Protein AF-A0A521E7H3-F1 (afdb_monomer)

N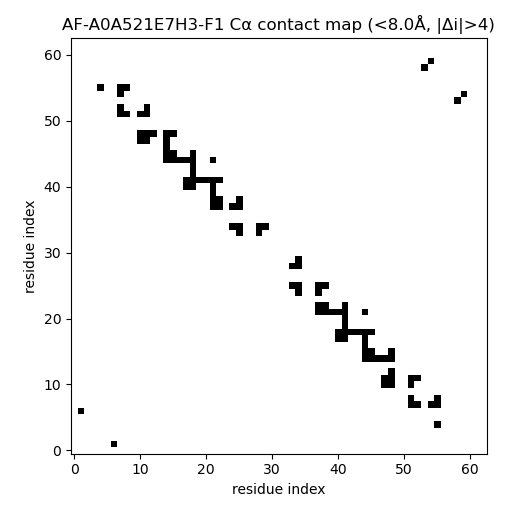earest PDB structures (foldseek):
  7s5c-assembly1_G  TM=8.884E-01  e=3.413E+00  Myxococcus xanthus
  7s5k-assembly1_F  TM=8.754E-01  e=5.726E+00  Myxococcus xanthus
  1jkv-assembly1_C  TM=8.875E-01  e=6.064E+00  Lactiplantibacillus plantarum
  5ffc-assembly1_A  TM=8.581E-01  e=6.423E+00  Synechocystis sp. PCC 6803

Organism: NCBI:txid543615

Sequence (63 aa):
METKTDKQVMLLAVGVVLGLIGTFSRFIVDSSLSSTIANIILVAGVVVSCIAVNGIITPNEKQ

pLDDT: mean 75.12, std 11.09, range [43.28, 88.38]

Radius of gyration: 14.6 Å; Cα contacts (8 Å, |Δi|>4): 56; chains: 1; bounding box: 31×16×42 Å

Solvent-accessible surface area (backbone atoms only — not comparable to full-atom values): 3374 Å² total; per-residue (Å²): 131,87,51,74,64,58,58,35,53,50,46,27,51,52,14,51,52,40,26,49,51,16,55,53,46,41,78,73,39,91,46,73,71,50,37,52,52,19,49,52,42,25,52,51,13,50,53,45,26,52,53,24,48,48,51,66,77,50,62,70,95,76,131

Mean predicted aligned error: 8.24 Å

Secondary structure (DSSP, 8-state):
---HHHHHHHHHHHHHHHHHHHHHHHHH---HHHHHHHHHHHHHHHHHHHHHHHHHHS--S--

Foldseek 3Di:
DCDPLNVLVVQLVVLVVQLVCLVVQCVVDPDPVSVVVSVVSNVSSVVSNVVSVCCNVCVPPDD

Structure (mmCIF, N/CA/C/O backbone):
data_AF-A0A521E7H3-F1
#
_entry.id   AF-A0A521E7H3-F1
#
loop_
_atom_site.group_PDB
_atom_site.id
_atom_site.type_symbol
_atom_site.label_atom_id
_atom_site.label_alt_id
_atom_site.label_comp_id
_atom_site.label_asym_id
_atom_site.label_entity_id
_atom_site.label_seq_id
_atom_site.pdbx_PDB_ins_code
_atom_site.Cartn_x
_atom_site.Cartn_y
_atom_site.Cartn_z
_atom_site.occupancy
_atom_site.B_iso_or_equiv
_atom_site.auth_seq_id
_atom_site.auth_comp_id
_atom_site.auth_asym_id
_atom_site.auth_atom_id
_atom_site.pdbx_PDB_model_num
ATOM 1 N N . MET A 1 1 ? -5.866 11.828 24.868 1.00 45.53 1 MET A N 1
ATOM 2 C CA . MET A 1 1 ? -6.548 10.613 24.378 1.00 45.53 1 MET A CA 1
ATOM 3 C C . MET A 1 1 ? -6.574 10.720 22.865 1.00 45.53 1 MET A C 1
ATOM 5 O O . MET A 1 1 ? -7.264 11.598 22.378 1.00 45.53 1 MET A O 1
ATOM 9 N N . GLU A 1 2 ? -5.775 9.935 22.138 1.00 52.88 2 GLU A N 1
ATOM 10 C CA . GLU A 1 2 ? -5.939 9.829 20.679 1.00 52.88 2 GLU A CA 1
ATOM 11 C C . GLU A 1 2 ? -7.243 9.089 20.401 1.00 52.88 2 GLU A C 1
ATOM 13 O O . GLU A 1 2 ? -7.437 7.956 20.859 1.00 52.88 2 GLU A O 1
ATOM 18 N N . THR A 1 3 ? -8.154 9.745 19.697 1.00 60.22 3 THR A N 1
ATOM 19 C CA . THR A 1 3 ? -9.451 9.183 19.346 1.00 60.22 3 THR A CA 1
ATOM 20 C C . THR A 1 3 ? -9.236 8.097 18.290 1.00 60.22 3 THR A C 1
ATOM 22 O O . THR A 1 3 ? -8.375 8.216 17.422 1.00 60.22 3 THR A O 1
ATOM 25 N N . LYS A 1 4 ? -9.995 6.995 18.340 1.00 66.38 4 LYS A N 1
ATOM 26 C CA . LYS A 1 4 ? -9.879 5.888 17.362 1.00 66.38 4 LYS A CA 1
ATOM 27 C C . LYS A 1 4 ? -9.982 6.383 15.910 1.00 66.38 4 LYS A C 1
ATOM 29 O O . LYS A 1 4 ? -9.317 5.843 15.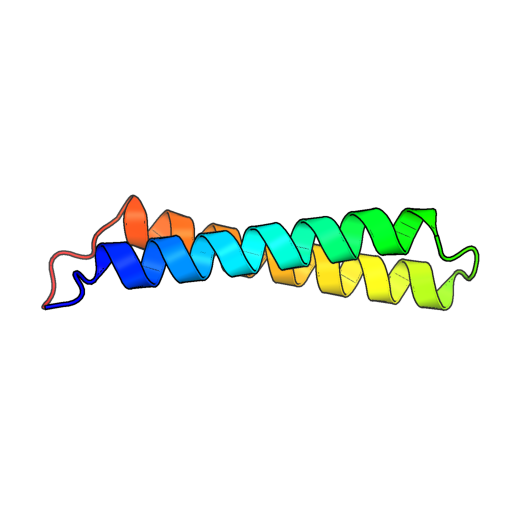029 1.00 66.38 4 LYS A O 1
ATOM 34 N N . THR A 1 5 ? -10.748 7.450 15.702 1.00 70.88 5 THR A N 1
ATOM 35 C CA . THR A 1 5 ? -10.865 8.186 14.442 1.00 70.88 5 THR A CA 1
ATOM 36 C C . THR A 1 5 ? -9.533 8.777 13.976 1.00 70.88 5 THR A C 1
ATOM 38 O O . THR A 1 5 ? -9.199 8.612 12.810 1.00 70.88 5 THR A O 1
ATOM 41 N N . ASP A 1 6 ? -8.722 9.374 14.859 1.00 76.44 6 ASP A N 1
ATOM 42 C CA . ASP A 1 6 ? -7.411 9.943 14.497 1.00 76.44 6 ASP A CA 1
ATOM 43 C C . ASP A 1 6 ? -6.479 8.872 13.926 1.00 76.44 6 ASP A C 1
ATOM 45 O O . ASP A 1 6 ? -5.824 9.079 12.906 1.00 76.44 6 ASP A O 1
ATOM 49 N N . LYS A 1 7 ? -6.485 7.678 14.530 1.00 75.69 7 LYS A N 1
ATOM 50 C CA . LYS A 1 7 ? -5.679 6.544 14.059 1.00 75.69 7 LYS A CA 1
ATOM 51 C C . LYS A 1 7 ? -6.130 6.049 12.691 1.00 75.69 7 LYS A C 1
ATOM 53 O O . LYS A 1 7 ? -5.286 5.725 11.864 1.00 75.69 7 LYS A O 1
ATOM 58 N N . GLN A 1 8 ? -7.435 6.000 12.432 1.00 77.19 8 GLN A N 1
ATOM 59 C CA . GLN A 1 8 ? -7.958 5.593 11.125 1.00 77.19 8 GLN A CA 1
ATOM 60 C C . GLN A 1 8 ? -7.723 6.652 10.046 1.00 77.19 8 GLN A C 1
ATOM 62 O O . GLN A 1 8 ? -7.383 6.300 8.920 1.00 77.19 8 GLN A O 1
ATOM 67 N N . VAL A 1 9 ? -7.838 7.936 10.387 1.00 80.44 9 VAL A N 1
ATOM 68 C CA . VAL A 1 9 ? -7.509 9.051 9.489 1.00 80.44 9 VAL A CA 1
ATOM 69 C C . VAL A 1 9 ? -6.013 9.055 9.164 1.00 80.44 9 VAL A C 1
ATOM 71 O O . VAL A 1 9 ? -5.638 9.228 8.007 1.00 80.44 9 VAL A O 1
ATOM 74 N N . MET A 1 10 ? -5.150 8.772 10.143 1.00 81.94 10 MET A N 1
ATOM 75 C CA . MET A 1 10 ? -3.715 8.588 9.919 1.00 81.94 10 MET A CA 1
ATOM 76 C C . MET A 1 10 ? -3.434 7.390 8.997 1.00 81.94 10 MET A C 1
ATOM 78 O O . MET A 1 10 ? -2.632 7.498 8.072 1.00 81.94 10 MET A O 1
ATOM 82 N N . LEU A 1 11 ? -4.127 6.264 9.195 1.00 81.56 11 LEU A N 1
ATOM 83 C CA . LEU A 1 11 ? -4.012 5.071 8.346 1.00 81.56 11 LEU A CA 1
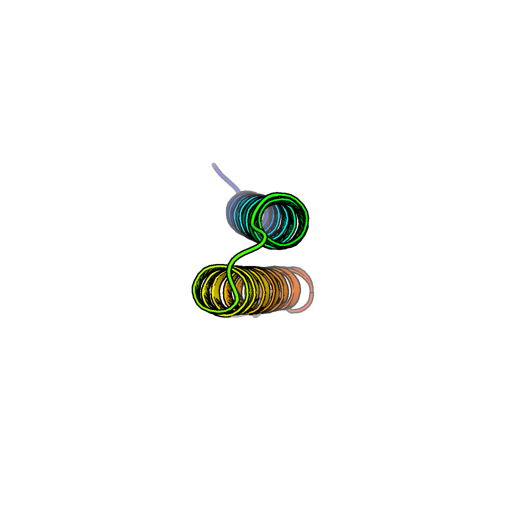ATOM 84 C C . LEU A 1 11 ? -4.476 5.348 6.906 1.00 81.56 11 LEU A C 1
ATOM 86 O O . LEU A 1 11 ? -3.825 4.931 5.948 1.00 81.56 11 LEU A O 1
ATOM 90 N N . LEU A 1 12 ? -5.558 6.115 6.754 1.00 83.06 12 LEU A N 1
ATOM 91 C CA . LEU A 1 12 ? -6.050 6.590 5.465 1.00 83.06 12 LEU A CA 1
ATOM 92 C C . LEU A 1 12 ? -5.012 7.477 4.769 1.00 83.06 12 LEU A C 1
ATOM 94 O O . LEU A 1 12 ? -4.725 7.260 3.592 1.00 83.06 12 LEU A O 1
ATOM 98 N N . ALA A 1 13 ? -4.415 8.429 5.491 1.00 86.12 13 ALA A N 1
ATOM 99 C CA . ALA A 1 13 ? -3.380 9.310 4.958 1.00 86.12 13 ALA A CA 1
ATOM 100 C C . ALA A 1 13 ? -2.158 8.519 4.459 1.00 86.12 13 ALA A C 1
ATOM 102 O O . ALA A 1 13 ? -1.673 8.772 3.357 1.00 86.12 13 ALA A O 1
ATOM 103 N N . VAL A 1 14 ? -1.707 7.510 5.213 1.00 87.12 14 VAL A N 1
ATOM 104 C CA . VAL A 1 14 ? -0.613 6.617 4.792 1.00 87.12 14 VAL A CA 1
ATOM 105 C C . VAL A 1 14 ? -0.981 5.841 3.523 1.00 87.12 14 VAL A C 1
ATOM 107 O O . VAL A 1 14 ? -0.170 5.770 2.599 1.00 87.12 14 VAL A O 1
ATOM 110 N N . GLY A 1 15 ? -2.204 5.306 3.439 1.00 82.62 15 GLY A N 1
ATOM 111 C CA . GLY A 1 15 ? -2.691 4.608 2.243 1.00 82.62 15 GLY A CA 1
ATOM 112 C C . GLY A 1 15 ? -2.713 5.504 1.000 1.00 82.62 15 GLY A C 1
ATOM 113 O O . GLY A 1 15 ? -2.240 5.101 -0.064 1.00 82.62 15 GLY A O 1
ATOM 114 N N . VAL A 1 16 ? -3.164 6.754 1.150 1.00 86.56 16 VAL A N 1
ATOM 115 C CA . VAL A 1 16 ? -3.172 7.748 0.064 1.00 86.56 16 VAL A CA 1
ATOM 116 C C . VAL A 1 16 ? -1.750 8.076 -0.393 1.00 86.56 16 VAL A C 1
ATOM 118 O O . VAL A 1 16 ? -1.487 8.086 -1.594 1.00 86.56 16 VAL A O 1
ATOM 121 N N . VAL A 1 17 ? -0.814 8.290 0.536 1.00 88.31 17 VAL A N 1
ATOM 122 C CA . VAL A 1 17 ? 0.594 8.561 0.199 1.00 88.31 17 VAL A CA 1
ATOM 123 C C . VAL A 1 17 ? 1.224 7.376 -0.536 1.00 88.31 17 VAL A C 1
ATOM 125 O O . VAL A 1 17 ? 1.887 7.578 -1.551 1.00 88.31 17 VAL A O 1
ATOM 128 N N . LEU A 1 18 ? 0.973 6.139 -0.097 1.00 84.75 18 LEU A N 1
ATOM 129 C CA . LEU A 1 18 ? 1.444 4.937 -0.796 1.00 84.75 18 LEU A CA 1
ATOM 130 C C . LEU A 1 18 ? 0.847 4.804 -2.203 1.00 84.75 18 LEU A C 1
ATOM 132 O O . LEU A 1 18 ? 1.573 4.482 -3.144 1.00 84.75 18 LEU A O 1
ATOM 136 N N . GLY A 1 19 ? -0.445 5.099 -2.369 1.00 81.25 19 GLY A N 1
ATOM 137 C CA . GLY A 1 19 ? -1.097 5.124 -3.679 1.00 81.25 19 GLY A CA 1
ATOM 138 C C . GLY A 1 19 ? -0.507 6.191 -4.606 1.00 81.25 19 GLY A C 1
ATOM 139 O O . GLY A 1 19 ? -0.247 5.925 -5.780 1.00 81.25 19 GLY A O 1
ATOM 140 N N . LEU A 1 20 ? -0.216 7.383 -4.079 1.00 84.12 20 LEU A N 1
ATOM 141 C CA . LEU A 1 20 ? 0.447 8.445 -4.835 1.00 84.12 20 LEU A CA 1
ATOM 142 C C . LEU A 1 20 ? 1.863 8.033 -5.247 1.00 84.12 20 LEU A C 1
ATOM 144 O O . LEU A 1 20 ? 2.205 8.172 -6.417 1.00 84.12 20 LEU A O 1
ATOM 148 N N . ILE A 1 21 ? 2.656 7.457 -4.340 1.00 84.50 21 ILE A N 1
ATOM 149 C CA . ILE A 1 21 ? 4.001 6.953 -4.654 1.00 84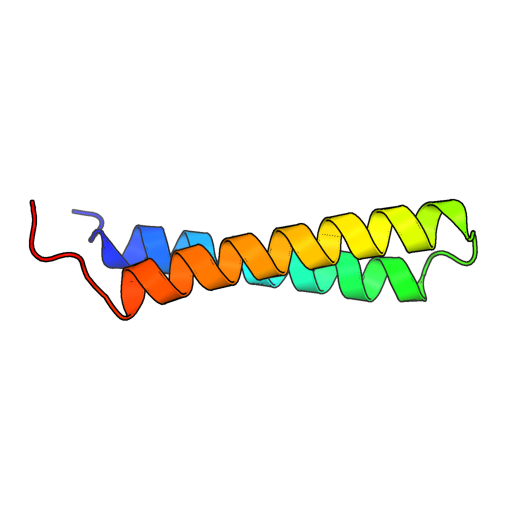.50 21 ILE A CA 1
ATOM 150 C C . ILE A 1 21 ? 3.930 5.882 -5.745 1.00 84.50 21 ILE A C 1
ATOM 152 O O . ILE A 1 21 ? 4.638 5.995 -6.739 1.00 84.50 21 ILE A O 1
ATOM 156 N N . GLY A 1 22 ? 3.034 4.896 -5.626 1.00 79.06 22 GLY A N 1
ATOM 157 C CA . GLY A 1 22 ? 2.834 3.875 -6.661 1.00 79.06 22 GLY A CA 1
ATOM 158 C C . GLY A 1 22 ? 2.448 4.4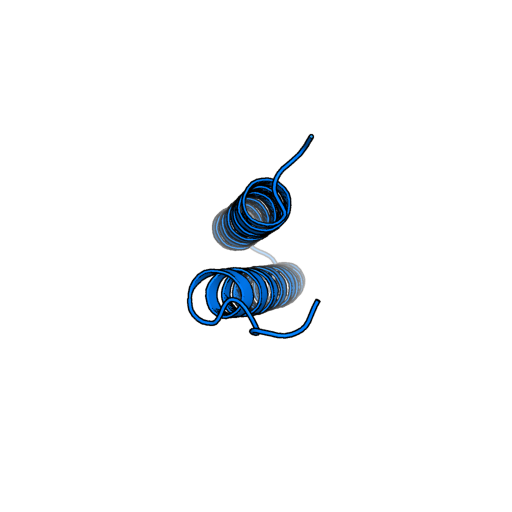74 -8.019 1.00 79.06 22 GLY A C 1
ATOM 159 O O . GLY A 1 22 ? 2.983 4.069 -9.052 1.00 79.06 22 GLY A O 1
ATOM 160 N N . THR A 1 23 ? 1.583 5.495 -8.018 1.00 79.12 23 THR A N 1
ATOM 161 C CA . THR A 1 23 ? 1.175 6.216 -9.235 1.00 79.12 23 THR A CA 1
ATOM 162 C C . THR A 1 23 ? 2.355 6.953 -9.866 1.00 79.12 23 THR A C 1
ATOM 164 O O . THR A 1 23 ? 2.605 6.797 -11.056 1.00 79.12 23 THR A O 1
ATOM 167 N N . PHE A 1 24 ? 3.114 7.722 -9.082 1.00 80.12 24 PHE A N 1
ATOM 168 C CA . PHE A 1 24 ? 4.263 8.491 -9.569 1.00 80.12 24 PHE A CA 1
ATOM 169 C C . PHE A 1 24 ? 5.423 7.594 -10.013 1.00 80.12 24 PHE A C 1
ATOM 171 O O . PHE A 1 24 ? 6.017 7.838 -11.062 1.00 80.12 24 PHE A O 1
ATOM 178 N N . SER A 1 25 ? 5.714 6.515 -9.283 1.00 73.94 25 SER A N 1
ATOM 179 C CA . SER A 1 25 ? 6.735 5.536 -9.668 1.00 73.94 25 SER A CA 1
ATOM 180 C C . SER A 1 25 ? 6.432 4.886 -11.017 1.00 73.94 25 SER A C 1
ATOM 182 O O . SER A 1 25 ? 7.357 4.617 -11.777 1.00 73.94 25 SER A O 1
ATOM 184 N N . ARG A 1 26 ? 5.154 4.701 -11.371 1.00 71.88 26 ARG A N 1
ATOM 185 C CA . ARG A 1 26 ? 4.770 4.192 -12.694 1.00 71.88 26 ARG 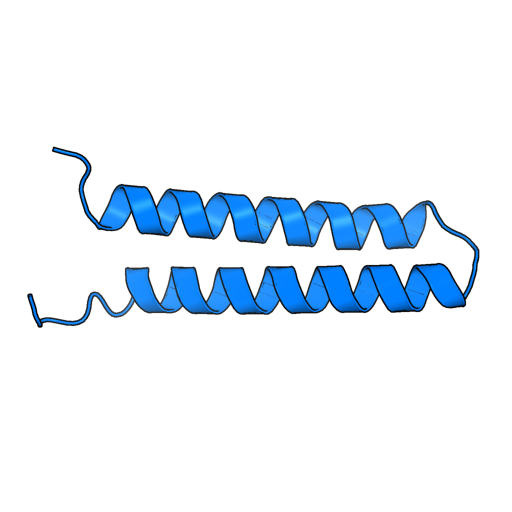A CA 1
ATOM 186 C C . ARG A 1 26 ? 5.157 5.135 -13.839 1.00 71.88 26 ARG A C 1
ATOM 188 O O . ARG A 1 26 ? 5.446 4.648 -14.925 1.00 71.88 26 ARG A O 1
ATOM 195 N N . PHE A 1 27 ? 5.158 6.450 -13.618 1.00 71.56 27 PHE A N 1
ATOM 196 C CA . PHE A 1 27 ? 5.537 7.433 -14.643 1.00 71.56 27 PHE A CA 1
ATOM 197 C C . PHE A 1 27 ? 7.050 7.637 -14.756 1.00 71.56 27 PHE A C 1
ATOM 199 O O . PHE A 1 27 ? 7.524 8.062 -15.803 1.00 71.56 27 PHE A O 1
ATOM 206 N N . ILE A 1 28 ? 7.800 7.358 -13.687 1.00 70.06 28 ILE A N 1
ATOM 207 C CA . ILE A 1 28 ? 9.252 7.578 -13.644 1.00 70.06 28 ILE A CA 1
ATOM 208 C C . ILE A 1 28 ? 10.020 6.350 -14.151 1.00 70.06 28 ILE A C 1
ATOM 210 O O . ILE A 1 28 ? 11.137 6.497 -14.643 1.00 70.06 28 ILE A O 1
ATOM 214 N N . VAL A 1 29 ? 9.454 5.140 -14.038 1.00 66.38 29 VAL A N 1
ATOM 215 C CA . VAL A 1 29 ? 10.188 3.913 -14.365 1.00 66.38 29 VAL A CA 1
ATOM 216 C C . VAL A 1 29 ? 9.707 3.264 -15.665 1.00 66.38 29 VAL A C 1
ATOM 218 O O . VAL A 1 29 ? 8.649 2.644 -15.721 1.00 66.38 29 VAL A O 1
ATOM 221 N N . ASP A 1 30 ? 10.557 3.343 -16.691 1.00 64.25 30 ASP A N 1
ATOM 222 C CA . ASP A 1 30 ? 10.334 2.841 -18.061 1.00 64.25 30 ASP A CA 1
ATOM 223 C C . ASP A 1 30 ? 10.446 1.303 -18.198 1.00 64.25 30 ASP A C 1
ATOM 225 O O . ASP A 1 30 ? 10.189 0.712 -19.242 1.00 64.25 30 ASP A O 1
ATOM 229 N N . SER A 1 31 ? 10.845 0.604 -17.132 1.00 69.06 31 SER A N 1
ATOM 230 C CA . SER A 1 31 ? 11.036 -0.851 -17.159 1.00 69.06 31 SER A CA 1
ATOM 231 C C . SER A 1 31 ? 9.742 -1.602 -16.832 1.00 69.06 31 SER A C 1
ATOM 233 O O . SER A 1 31 ? 9.143 -1.408 -15.774 1.00 69.06 31 SER A O 1
ATOM 235 N N . SER A 1 32 ? 9.351 -2.546 -17.689 1.00 65.06 32 SER A N 1
ATOM 236 C CA . SER A 1 32 ? 8.137 -3.377 -17.570 1.00 65.06 32 SER A CA 1
ATOM 237 C C . SER A 1 32 ? 8.021 -4.152 -16.241 1.00 65.06 32 SER A C 1
ATOM 239 O O . SER A 1 32 ? 6.928 -4.277 -15.681 1.00 65.06 32 SER A O 1
ATOM 241 N N . LEU A 1 33 ? 9.146 -4.591 -15.666 1.00 62.88 33 LEU A N 1
ATOM 242 C CA . LEU A 1 33 ? 9.210 -5.175 -14.315 1.00 62.88 33 LEU A CA 1
ATOM 243 C C . LEU A 1 33 ? 8.866 -4.161 -13.214 1.00 62.88 33 LEU A C 1
ATOM 245 O O . LEU A 1 33 ? 8.137 -4.477 -12.276 1.00 62.88 33 LEU A O 1
ATOM 249 N N . SER A 1 34 ? 9.343 -2.926 -13.342 1.00 65.19 34 SER A N 1
ATOM 250 C CA . SER A 1 34 ? 9.065 -1.875 -12.364 1.00 65.19 34 SER A CA 1
ATOM 251 C C . SER A 1 34 ? 7.640 -1.339 -12.478 1.00 65.19 34 SER A C 1
ATOM 253 O O . SER A 1 34 ? 7.012 -1.072 -11.459 1.00 65.19 34 SER A O 1
ATOM 255 N N . SER A 1 35 ? 7.074 -1.298 -13.687 1.00 67.75 35 SER A N 1
ATOM 256 C CA . SER A 1 35 ? 5.654 -0.992 -13.902 1.00 67.75 35 SER A CA 1
ATOM 257 C C . SER A 1 35 ? 4.734 -1.989 -13.177 1.00 67.75 35 SER A C 1
ATOM 259 O O . SER A 1 35 ? 3.735 -1.605 -12.566 1.00 67.75 35 SER A O 1
ATOM 261 N N . THR A 1 36 ? 5.118 -3.271 -13.160 1.00 77.50 36 THR A N 1
ATOM 262 C CA . THR A 1 36 ? 4.394 -4.322 -12.426 1.00 77.50 36 THR A CA 1
ATOM 263 C C . THR A 1 36 ? 4.472 -4.101 -10.914 1.00 77.50 36 THR A C 1
ATOM 265 O O . THR A 1 36 ? 3.453 -4.149 -10.228 1.00 77.50 36 THR A O 1
ATOM 268 N N . ILE A 1 37 ? 5.662 -3.791 -10.392 1.00 79.81 37 ILE A N 1
ATOM 269 C CA . ILE A 1 37 ? 5.875 -3.506 -8.964 1.00 79.81 37 ILE A CA 1
ATOM 270 C C . ILE A 1 37 ? 5.118 -2.240 -8.536 1.00 79.81 37 ILE A C 1
ATOM 272 O O . ILE A 1 37 ? 4.457 -2.240 -7.500 1.00 79.81 37 ILE A O 1
ATOM 276 N N . ALA A 1 38 ? 5.144 -1.188 -9.355 1.00 77.44 38 ALA A N 1
ATOM 277 C CA . ALA A 1 38 ? 4.401 0.045 -9.114 1.00 77.44 38 ALA A CA 1
ATOM 278 C C . ALA A 1 38 ? 2.887 -0.209 -9.048 1.00 77.44 38 ALA A C 1
ATOM 280 O O . ALA A 1 38 ? 2.221 0.310 -8.154 1.00 77.44 38 ALA A O 1
ATOM 281 N N . ASN A 1 39 ? 2.346 -1.070 -9.918 1.00 79.81 39 ASN A N 1
ATOM 282 C CA . ASN A 1 39 ? 0.944 -1.486 -9.842 1.00 79.81 39 ASN A CA 1
ATOM 283 C C . ASN A 1 39 ? 0.629 -2.282 -8.568 1.00 79.81 39 ASN A C 1
ATOM 285 O O . ASN A 1 39 ? -0.433 -2.079 -7.989 1.00 79.81 39 ASN A O 1
ATOM 289 N N . ILE A 1 40 ? 1.520 -3.163 -8.103 1.00 84.19 40 ILE A N 1
ATOM 290 C CA . ILE A 1 40 ? 1.309 -3.903 -6.846 1.00 84.19 40 ILE A CA 1
ATOM 291 C C . ILE A 1 40 ? 1.256 -2.934 -5.658 1.00 84.19 40 ILE A C 1
ATOM 293 O O . ILE A 1 40 ? 0.359 -3.034 -4.822 1.00 84.19 40 ILE A O 1
ATOM 297 N N . ILE A 1 41 ? 2.173 -1.962 -5.613 1.00 83.12 41 ILE A N 1
ATOM 298 C CA . ILE A 1 41 ? 2.201 -0.914 -4.581 1.00 83.12 41 ILE A CA 1
ATOM 299 C C . ILE A 1 41 ? 0.935 -0.053 -4.650 1.00 83.12 41 ILE A C 1
ATOM 301 O O . ILE A 1 41 ? 0.329 0.232 -3.618 1.00 83.12 41 ILE A O 1
ATOM 305 N N . LEU A 1 42 ? 0.497 0.309 -5.859 1.00 82.19 42 LEU A N 1
ATOM 306 C CA . LEU A 1 42 ? -0.740 1.052 -6.085 1.00 82.19 42 LEU A CA 1
ATOM 307 C C . LEU A 1 42 ? -1.953 0.295 -5.529 1.00 82.19 42 LEU A C 1
ATOM 309 O O . LEU A 1 42 ? -2.731 0.850 -4.757 1.00 82.19 42 LEU A O 1
ATOM 313 N N . VAL A 1 43 ? -2.095 -0.982 -5.892 1.00 86.31 43 VAL A N 1
ATOM 314 C CA . VAL A 1 43 ? -3.202 -1.834 -5.440 1.00 86.31 43 VAL A CA 1
ATOM 315 C C . VAL A 1 43 ? -3.171 -1.997 -3.921 1.00 86.31 43 VAL A C 1
ATOM 317 O O . VAL A 1 43 ? -4.209 -1.863 -3.279 1.00 86.31 43 VAL A O 1
ATOM 320 N N . ALA A 1 44 ? -1.995 -2.211 -3.327 1.00 84.56 44 ALA A N 1
ATOM 321 C CA . ALA A 1 44 ? -1.847 -2.293 -1.877 1.00 84.56 44 ALA A CA 1
ATOM 322 C C . ALA A 1 44 ? -2.275 -0.989 -1.178 1.00 84.56 44 ALA A C 1
ATOM 324 O O . ALA A 1 44 ? -3.022 -1.040 -0.201 1.00 84.56 44 ALA A O 1
ATOM 325 N N . GLY A 1 45 ? -1.873 0.173 -1.706 1.00 83.00 45 GLY A N 1
ATOM 326 C CA . GLY A 1 45 ? -2.302 1.481 -1.202 1.00 83.00 45 GLY A CA 1
ATOM 327 C C . GLY A 1 45 ? -3.822 1.657 -1.251 1.00 83.00 45 GLY A C 1
ATOM 328 O O . GLY A 1 45 ? -4.430 2.031 -0.249 1.00 83.00 45 GLY A O 1
ATOM 329 N N . VAL A 1 46 ? -4.455 1.293 -2.372 1.00 85.44 46 VAL A N 1
ATOM 330 C CA . VAL A 1 46 ? -5.919 1.353 -2.537 1.00 85.44 46 VAL A CA 1
ATOM 331 C C . VAL A 1 46 ? -6.637 0.444 -1.538 1.00 85.44 46 VAL A C 1
ATOM 333 O O . VAL A 1 46 ? -7.600 0.875 -0.905 1.00 85.44 46 VAL A O 1
ATOM 336 N N . VAL A 1 47 ? -6.164 -0.791 -1.347 1.00 88.38 47 VAL A N 1
ATOM 337 C CA . VAL A 1 47 ? -6.760 -1.735 -0.387 1.00 88.38 47 VAL A CA 1
ATOM 338 C C . VAL A 1 47 ? -6.685 -1.185 1.038 1.00 88.38 47 VAL A C 1
ATOM 340 O O . VAL A 1 47 ? -7.687 -1.199 1.753 1.00 88.38 47 VAL A O 1
ATOM 343 N N . VAL A 1 48 ? -5.531 -0.647 1.443 1.00 85.31 48 VAL A N 1
ATOM 344 C CA . VAL A 1 48 ? -5.350 -0.042 2.772 1.00 85.31 48 VAL A CA 1
ATOM 345 C C . VAL A 1 48 ? -6.261 1.175 2.954 1.00 85.31 48 VAL A C 1
ATOM 347 O O . VAL A 1 48 ? -6.922 1.289 3.988 1.00 85.31 48 VAL A O 1
ATOM 350 N N . SER A 1 49 ? -6.374 2.042 1.943 1.00 84.12 49 SER A N 1
ATOM 351 C CA . SER A 1 49 ? -7.307 3.173 1.967 1.00 84.12 49 SER A CA 1
ATOM 352 C C . SER A 1 49 ? -8.763 2.718 2.082 1.00 84.12 49 SER A C 1
ATOM 354 O O . SER A 1 49 ? -9.500 3.277 2.888 1.00 84.12 49 SER A O 1
ATOM 356 N N . CYS A 1 50 ? -9.184 1.674 1.361 1.00 83.44 50 CYS A N 1
ATOM 357 C CA . CYS A 1 50 ? -10.535 1.117 1.487 1.00 83.44 50 CYS A CA 1
ATOM 358 C C . CYS A 1 50 ? -10.814 0.558 2.889 1.00 83.44 50 CYS A C 1
ATOM 360 O O . CYS A 1 50 ? -11.900 0.775 3.422 1.00 83.44 50 CYS A O 1
ATOM 362 N N . ILE A 1 51 ? -9.853 -0.134 3.507 1.00 84.56 51 ILE A N 1
ATOM 363 C CA . ILE A 1 51 ? -9.997 -0.654 4.876 1.00 84.56 51 ILE A CA 1
ATOM 364 C C . ILE A 1 51 ? -10.128 0.499 5.876 1.00 84.56 51 ILE A C 1
ATOM 366 O O . ILE A 1 51 ? -11.010 0.469 6.735 1.00 84.56 51 ILE A O 1
ATOM 370 N N . ALA A 1 52 ? -9.293 1.532 5.742 1.00 81.00 52 ALA A N 1
ATOM 371 C CA . ALA A 1 52 ? -9.355 2.712 6.597 1.00 81.00 52 ALA A CA 1
ATOM 372 C C . ALA A 1 52 ? -10.692 3.457 6.438 1.00 81.00 52 ALA A C 1
ATOM 374 O O . ALA A 1 52 ? -11.342 3.755 7.435 1.00 81.00 52 ALA A O 1
ATOM 375 N N . VAL A 1 53 ? -11.153 3.677 5.200 1.00 81.81 53 VAL A N 1
ATOM 376 C CA . VAL A 1 53 ? -12.455 4.300 4.908 1.00 81.81 53 VAL A CA 1
ATOM 377 C C . VAL A 1 53 ? -13.610 3.478 5.476 1.00 81.81 53 VAL A C 1
ATOM 379 O O . VAL A 1 53 ? -14.497 4.046 6.105 1.00 81.81 53 VAL A O 1
ATOM 382 N N . ASN A 1 54 ? -13.596 2.152 5.325 1.00 81.88 54 ASN A N 1
ATOM 383 C CA . ASN A 1 54 ? -14.624 1.291 5.913 1.00 81.88 54 ASN A CA 1
ATOM 384 C C . ASN A 1 54 ? -14.644 1.379 7.443 1.00 81.88 54 ASN A C 1
ATOM 386 O O . ASN A 1 54 ? -15.723 1.394 8.029 1.00 81.88 54 ASN A O 1
ATOM 390 N N . GLY A 1 55 ? -13.477 1.495 8.084 1.00 75.50 55 GLY A N 1
ATOM 391 C CA . GLY A 1 55 ? -13.378 1.728 9.524 1.00 75.50 55 GLY A CA 1
ATOM 392 C C . GLY A 1 55 ? -13.965 3.071 9.973 1.00 75.50 55 GLY A C 1
ATOM 393 O O . GLY A 1 55 ? -14.509 3.134 11.076 1.00 75.50 55 GLY A O 1
ATOM 394 N N . ILE A 1 56 ? -13.873 4.105 9.124 1.00 76.50 56 ILE A N 1
ATOM 395 C CA . ILE A 1 56 ? -14.386 5.461 9.390 1.00 76.50 56 ILE A CA 1
ATOM 396 C C . ILE A 1 56 ? -15.900 5.534 9.145 1.00 76.50 56 ILE A C 1
ATOM 398 O O . ILE A 1 56 ? -16.622 6.113 9.950 1.00 76.50 56 ILE A O 1
ATOM 402 N N . ILE A 1 57 ? -16.380 4.968 8.029 1.00 74.19 57 ILE A N 1
ATOM 403 C CA . ILE A 1 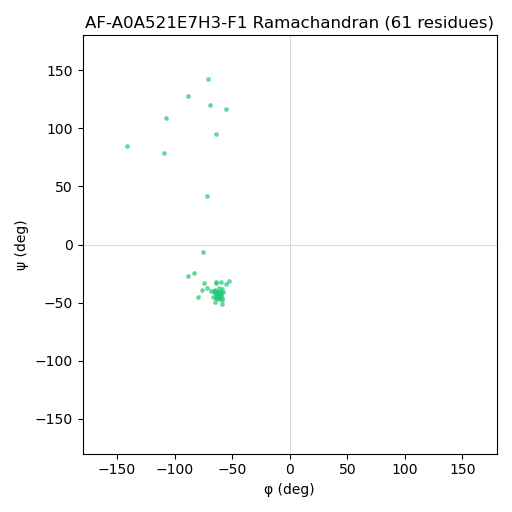57 ? -17.793 5.018 7.611 1.00 74.19 57 ILE A CA 1
ATOM 404 C C . ILE A 1 57 ? -18.647 4.058 8.435 1.00 74.19 57 ILE A C 1
ATOM 406 O O . ILE A 1 57 ? -19.776 4.384 8.791 1.00 74.19 57 ILE A O 1
ATOM 410 N N . THR A 1 58 ? -18.114 2.873 8.738 1.00 68.44 58 THR A N 1
ATOM 411 C CA . THR A 1 58 ? -18.738 1.911 9.646 1.00 68.44 58 THR A CA 1
ATOM 412 C C . THR A 1 58 ? -17.901 1.873 10.921 1.00 68.44 58 THR A C 1
ATOM 414 O O . THR A 1 58 ? -17.093 0.953 11.091 1.00 68.44 58 TH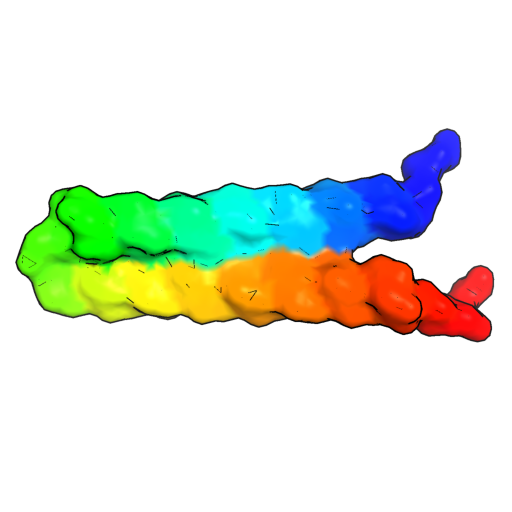R A O 1
ATOM 417 N N . PRO A 1 59 ? -18.044 2.865 11.823 1.00 61.88 59 PRO A N 1
ATOM 418 C CA . PRO A 1 59 ? -17.465 2.763 13.149 1.00 61.88 59 PRO A CA 1
ATOM 419 C C . PRO A 1 59 ? -18.172 1.591 13.826 1.00 61.88 59 PRO A C 1
ATOM 421 O O . PRO A 1 59 ? -19.298 1.715 14.294 1.00 61.88 59 PRO A O 1
ATOM 424 N N . ASN A 1 60 ? -17.563 0.408 13.763 1.00 53.88 60 ASN A N 1
ATOM 425 C CA . ASN A 1 60 ? -18.144 -0.808 14.305 1.00 53.88 60 ASN A CA 1
ATOM 426 C C . ASN A 1 60 ? -18.472 -0.549 15.780 1.00 53.88 60 ASN A C 1
ATOM 428 O O . ASN A 1 60 ? -17.581 -0.252 16.579 1.00 53.88 60 ASN A O 1
ATOM 432 N N . GLU A 1 61 ? -19.762 -0.619 16.099 1.00 53.62 61 GLU A N 1
ATOM 433 C CA . GLU A 1 61 ? -20.405 -0.329 17.382 1.00 53.62 61 GLU A CA 1
ATOM 434 C C . GLU A 1 61 ? -20.089 -1.407 18.436 1.00 53.62 61 GLU A C 1
ATOM 436 O O . GLU A 1 61 ? -20.944 -1.886 19.177 1.00 53.62 61 GLU A O 1
ATOM 441 N N . LYS A 1 62 ? -18.836 -1.856 18.475 1.00 47.25 62 LYS A N 1
ATOM 442 C CA . LY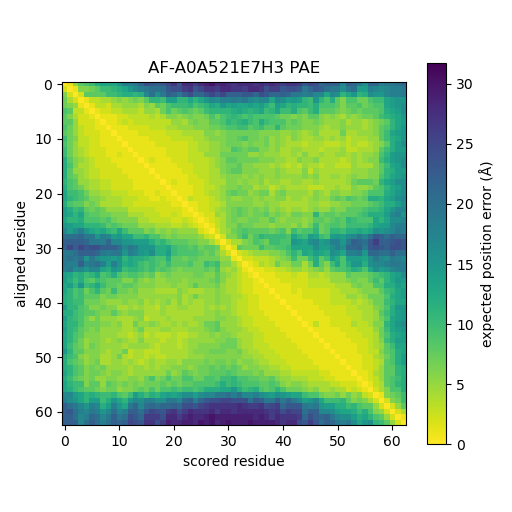S A 1 62 ? -18.328 -2.815 19.446 1.00 47.25 62 LYS A CA 1
ATOM 443 C C . LYS A 1 62 ? -16.922 -2.425 19.838 1.00 47.25 62 LYS A C 1
ATOM 445 O O . LYS A 1 62 ? -15.964 -2.948 19.273 1.00 47.25 62 LYS A O 1
ATOM 450 N N . GLN A 1 63 ? -16.832 -1.525 20.812 1.00 43.28 63 GLN A N 1
ATOM 451 C CA . GLN A 1 63 ? -15.881 -1.585 21.923 1.00 43.28 63 GLN A CA 1
ATOM 452 C C . GLN A 1 63 ? -16.429 -0.798 23.100 1.00 43.28 63 GLN A C 1
ATOM 454 O O . GLN A 1 63 ? -16.584 0.431 22.934 1.00 43.28 63 GLN A O 1
#